Protein AF-A0A8S3FWG1-F1 (afdb_monomer_lite)

Foldseek 3Di:
DAQDQPPDPVLVLVVLLVLLLVVLVQQVPAPDVQRKDALVVSCVVVVVDDSVSSVVSLVVFWDWDDDPVGIMTGGDPPHDRDDPVVSCVSDDVVNVVSNVLQVVLVVVCVVVVVDPPPPSPPPVPPLPPDDPVNSLSNCPRRNNVRVQVVCVVVVNDDDDPDDSD

InterPro domains:
  IPR022591 Transcription initiation factor TFIID subunit 1, histone acetyltransferase domain [PF12157] (1-165)
  IPR040240 Transcription initiation factor TFIID subunit 1 [PTHR13900] (1-165)

pLDDT: mean 80.82, std 13.14, range [39.34, 92.12]

Organism: NCBI:txid392030

Sequence (165 aa):
MEVPIPQSKRVNLFQRDLLQIHIYRLFLHSNEIPRRIRIDDIKRVFPRLAESSIRKRLKTSANFRRTDDCNSWILRDDFRLPTEDEICELIKPEFCCAYASMTAAEQRLKDAGFCEKYNMNFDDDEQSNYSPELNDEILQAPWNTTRAYLGAIKGKYLMQVFGIG

Structure (mmCIF, N/CA/C/O backbone):
data_AF-A0A8S3FWG1-F1
#
_entry.id   AF-A0A8S3FWG1-F1
#
loop_
_atom_site.group_PDB
_atom_site.id
_atom_site.type_symbol
_atom_site.label_atom_id
_atom_site.label_alt_id
_atom_site.label_comp_id
_atom_site.label_asym_id
_atom_site.label_entity_id
_atom_site.label_seq_id
_atom_site.pdbx_PDB_ins_code
_atom_site.Cartn_x
_atom_site.Cartn_y
_atom_site.Cartn_z
_atom_site.occupancy
_atom_site.B_iso_or_equiv
_atom_site.auth_seq_id
_atom_site.auth_comp_id
_atom_site.auth_asym_id
_atom_site.auth_atom_id
_atom_site.pdbx_PDB_model_num
ATOM 1 N N . MET A 1 1 ? -11.574 -8.990 10.356 1.00 79.38 1 MET A N 1
ATOM 2 C CA . MET A 1 1 ? -10.213 -8.555 9.975 1.00 79.38 1 MET A CA 1
ATOM 3 C C . MET A 1 1 ? -9.867 -7.348 10.824 1.00 79.38 1 MET A C 1
ATOM 5 O O . MET A 1 1 ? -10.760 -6.550 11.060 1.00 79.38 1 MET A O 1
ATOM 9 N N . GLU A 1 2 ? -8.641 -7.246 11.329 1.00 84.69 2 GLU A N 1
ATOM 10 C CA . GLU A 1 2 ? -8.215 -6.092 12.133 1.00 84.69 2 GLU A CA 1
ATOM 11 C C . GLU A 1 2 ? -7.792 -4.944 11.214 1.00 84.69 2 GLU A C 1
ATOM 13 O O . GLU A 1 2 ? -7.055 -5.171 10.246 1.00 84.69 2 GLU A O 1
ATOM 18 N N . VAL A 1 3 ? -8.260 -3.731 11.510 1.00 85.88 3 VAL A N 1
ATOM 19 C CA . VAL A 1 3 ? -7.799 -2.519 10.828 1.00 85.88 3 VAL A CA 1
ATOM 20 C C . VAL A 1 3 ? -6.463 -2.116 11.449 1.00 85.88 3 VAL A C 1
ATOM 22 O O . VAL A 1 3 ? -6.372 -2.005 12.670 1.00 85.88 3 VAL A O 1
ATOM 25 N N . PRO A 1 4 ? -5.399 -1.940 10.648 1.00 84.44 4 PRO A N 1
ATOM 26 C CA . PRO A 1 4 ? -4.086 -1.659 11.200 1.00 84.44 4 PRO A CA 1
ATOM 27 C C . PRO A 1 4 ? -4.022 -0.253 11.804 1.00 84.44 4 PRO A C 1
ATOM 29 O O . PRO A 1 4 ? -4.675 0.671 11.327 1.00 84.44 4 PRO A O 1
ATOM 32 N N . ILE A 1 5 ? -3.171 -0.093 12.816 1.00 83.00 5 ILE A N 1
ATOM 33 C CA . ILE A 1 5 ? -2.853 1.210 13.408 1.00 83.00 5 ILE A CA 1
ATOM 34 C C . ILE A 1 5 ? -2.028 2.032 12.395 1.00 83.00 5 ILE A C 1
ATOM 36 O O . ILE A 1 5 ? -1.139 1.456 11.738 1.00 83.00 5 ILE A O 1
ATOM 40 N N . PRO A 1 6 ? -2.276 3.352 12.265 1.00 79.31 6 PRO A N 1
ATOM 41 C CA . PRO A 1 6 ? -1.443 4.252 11.4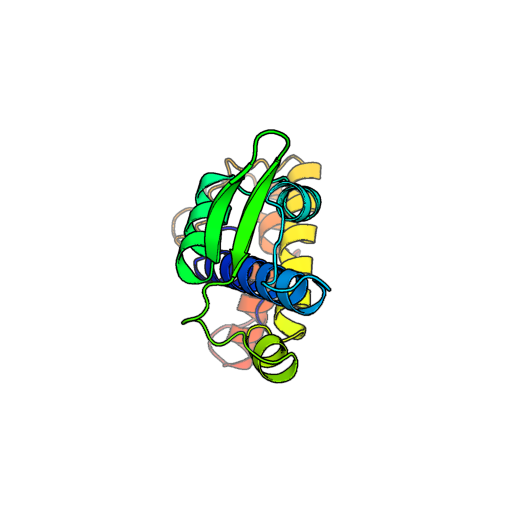71 1.00 79.31 6 PRO A CA 1
ATOM 42 C C . PRO A 1 6 ? 0.048 4.107 11.803 1.00 79.31 6 PRO A C 1
ATOM 44 O O . PRO A 1 6 ? 0.420 3.817 12.934 1.00 79.31 6 PRO A O 1
ATOM 47 N N . GLN A 1 7 ? 0.918 4.256 10.800 1.00 78.94 7 GLN A N 1
ATOM 48 C CA . GLN A 1 7 ? 2.385 4.125 10.924 1.00 78.94 7 GLN A CA 1
ATOM 49 C C . GLN A 1 7 ? 2.913 2.768 11.446 1.00 78.94 7 GLN A C 1
ATOM 51 O O . GLN A 1 7 ? 4.126 2.584 11.583 1.00 78.94 7 GLN A O 1
ATOM 56 N N . SER A 1 8 ? 2.049 1.773 11.671 1.00 82.62 8 SER A N 1
ATOM 57 C CA . SER A 1 8 ? 2.471 0.447 12.124 1.00 82.62 8 SER A CA 1
ATOM 58 C C . SER A 1 8 ? 3.379 -0.266 11.112 1.00 82.62 8 SER A C 1
ATOM 60 O O . SER A 1 8 ? 3.340 -0.032 9.899 1.00 82.62 8 SER A O 1
ATOM 62 N N . LYS A 1 9 ? 4.169 -1.237 11.595 1.00 83.00 9 LYS A N 1
ATOM 63 C CA . LYS A 1 9 ? 5.007 -2.100 10.735 1.00 83.00 9 LYS A CA 1
ATOM 64 C C . LYS A 1 9 ? 4.202 -2.737 9.596 1.00 83.00 9 LYS A C 1
ATOM 66 O O . LYS A 1 9 ? 4.700 -2.844 8.480 1.00 83.00 9 LYS A O 1
ATOM 71 N N . ARG A 1 10 ? 2.950 -3.123 9.866 1.00 83.69 10 ARG A N 1
ATOM 72 C CA . ARG A 1 10 ? 2.041 -3.754 8.899 1.00 83.69 10 ARG A CA 1
ATOM 73 C C . ARG A 1 10 ? 1.646 -2.799 7.770 1.00 83.69 10 ARG A C 1
ATOM 75 O O . ARG A 1 10 ? 1.634 -3.215 6.617 1.00 83.69 10 ARG A O 1
ATOM 82 N N . VAL A 1 11 ? 1.404 -1.527 8.086 1.00 86.00 11 VAL A N 1
ATOM 83 C CA . VAL A 1 11 ? 1.123 -0.476 7.094 1.00 86.00 11 VAL A CA 1
ATOM 84 C C . VAL A 1 11 ? 2.338 -0.210 6.214 1.00 86.00 11 VAL A C 1
ATOM 86 O O . VAL A 1 11 ? 2.217 -0.184 4.992 1.00 86.00 11 VAL A O 1
ATOM 89 N N . ASN A 1 12 ? 3.521 -0.084 6.817 1.00 86.69 12 ASN A N 1
ATOM 90 C CA . ASN A 1 12 ? 4.758 0.157 6.072 1.00 86.69 12 ASN A CA 1
ATOM 91 C C . ASN A 1 12 ? 5.091 -1.002 5.115 1.00 86.69 12 ASN A C 1
ATOM 93 O O . ASN A 1 12 ? 5.539 -0.777 3.988 1.00 86.69 12 ASN A O 1
ATOM 97 N N . LEU A 1 13 ? 4.850 -2.248 5.543 1.00 88.19 13 LEU A N 1
ATOM 98 C CA . LEU A 1 13 ? 4.974 -3.430 4.686 1.00 88.19 13 LEU A CA 1
ATOM 99 C C . LEU A 1 13 ? 3.955 -3.405 3.543 1.00 88.19 13 LEU A C 1
ATOM 101 O O . LEU A 1 13 ? 4.339 -3.588 2.394 1.00 88.19 13 LEU A O 1
ATOM 105 N N . PHE A 1 14 ? 2.691 -3.092 3.830 1.00 88.81 14 PHE A N 1
ATOM 106 C CA . PHE A 1 14 ? 1.657 -2.987 2.80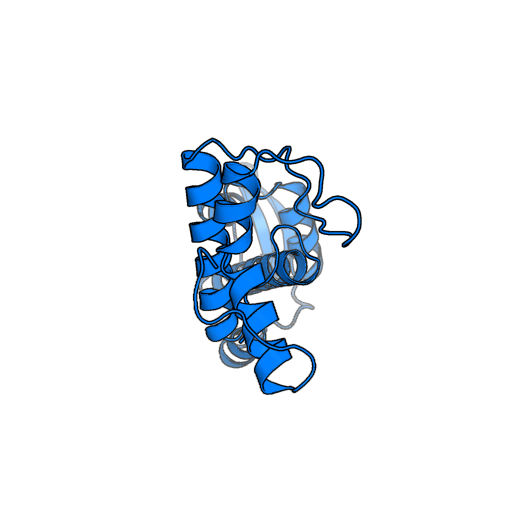3 1.00 88.81 14 PHE A CA 1
ATOM 107 C C . PHE A 1 14 ? 1.984 -1.917 1.752 1.00 88.81 14 PHE A C 1
ATOM 109 O O . PHE A 1 14 ? 1.938 -2.196 0.560 1.00 88.81 14 PHE A O 1
ATOM 116 N N . GLN A 1 15 ? 2.382 -0.710 2.165 1.00 88.19 15 GLN A N 1
ATOM 117 C CA . GLN A 1 15 ? 2.768 0.361 1.237 1.00 88.19 15 GLN A CA 1
ATOM 118 C C . GLN A 1 15 ? 3.964 -0.035 0.365 1.00 88.19 15 GLN A C 1
ATOM 120 O O . GLN A 1 15 ? 4.015 0.294 -0.822 1.00 88.19 15 GLN A O 1
ATOM 125 N N . ARG A 1 16 ? 4.926 -0.761 0.946 1.00 88.69 16 ARG A N 1
ATOM 126 C CA . ARG A 1 16 ? 6.061 -1.323 0.212 1.00 88.69 16 ARG A CA 1
ATOM 127 C C . ARG A 1 16 ? 5.597 -2.317 -0.849 1.00 88.69 16 ARG A C 1
ATOM 129 O O . ARG A 1 16 ? 6.055 -2.229 -1.986 1.00 88.69 16 ARG A O 1
ATOM 136 N N . ASP A 1 17 ? 4.741 -3.256 -0.470 1.00 90.31 17 ASP A N 1
ATOM 137 C CA . ASP A 1 17 ? 4.277 -4.321 -1.358 1.00 90.31 17 ASP A CA 1
ATOM 138 C C . ASP A 1 17 ? 3.370 -3.743 -2.457 1.00 90.31 17 ASP A C 1
ATOM 140 O O . ASP A 1 17 ? 3.488 -4.119 -3.620 1.00 90.31 17 ASP A O 1
ATOM 144 N N . LEU A 1 18 ? 2.575 -2.717 -2.137 1.00 90.44 18 LEU A N 1
ATOM 145 C CA . LEU A 1 18 ? 1.719 -2.007 -3.086 1.00 90.44 18 LEU A CA 1
ATOM 146 C C . LEU A 1 18 ? 2.543 -1.266 -4.144 1.00 90.44 18 LEU A C 1
ATOM 148 O O . LEU A 1 18 ? 2.248 -1.349 -5.337 1.00 90.44 18 LEU A O 1
ATOM 152 N N . LEU A 1 19 ? 3.612 -0.582 -3.721 1.00 91.44 19 LEU A N 1
ATOM 153 C CA . LEU A 1 19 ? 4.569 0.035 -4.638 1.00 91.44 19 LEU A CA 1
ATOM 154 C C . LEU A 1 19 ? 5.213 -1.020 -5.548 1.00 91.44 19 LEU A C 1
ATOM 156 O O . LEU A 1 19 ? 5.373 -0.787 -6.745 1.00 91.44 19 LEU A O 1
ATOM 160 N N . GLN A 1 20 ? 5.570 -2.179 -4.993 1.00 90.94 20 GLN A N 1
ATOM 161 C CA . GLN A 1 20 ? 6.208 -3.257 -5.743 1.00 90.94 20 GLN A CA 1
ATOM 162 C C . GLN A 1 20 ? 5.280 -3.837 -6.820 1.00 90.94 20 GLN A C 1
ATOM 164 O O . GLN A 1 20 ? 5.694 -3.969 -7.972 1.00 90.94 20 GLN A O 1
ATOM 169 N N . ILE A 1 21 ? 4.023 -4.113 -6.465 1.00 92.06 21 ILE A N 1
ATOM 170 C CA . ILE A 1 21 ? 2.978 -4.568 -7.393 1.00 92.06 21 ILE A CA 1
ATOM 171 C C . ILE A 1 21 ? 2.769 -3.548 -8.509 1.00 92.06 21 ILE A C 1
ATOM 173 O O . ILE A 1 21 ? 2.729 -3.912 -9.683 1.00 92.06 21 ILE A O 1
ATOM 177 N N . HIS A 1 22 ? 2.683 -2.262 -8.161 1.00 92.12 22 HIS A N 1
ATOM 178 C CA . HIS A 1 22 ? 2.502 -1.209 -9.152 1.00 92.12 22 HIS A CA 1
ATOM 179 C C . HIS A 1 22 ? 3.671 -1.145 -10.144 1.00 92.12 22 HIS A C 1
ATOM 181 O O . HIS A 1 22 ? 3.448 -1.074 -11.350 1.00 92.12 22 HIS A O 1
ATOM 187 N N . ILE A 1 23 ? 4.914 -1.243 -9.660 1.00 91.81 23 ILE A N 1
ATOM 188 C CA . ILE A 1 23 ? 6.110 -1.287 -10.515 1.00 91.81 23 ILE A CA 1
ATOM 189 C C . ILE A 1 23 ? 6.064 -2.491 -11.465 1.00 91.81 23 ILE A C 1
ATOM 191 O O . ILE A 1 23 ? 6.300 -2.329 -12.662 1.00 91.81 23 ILE A O 1
ATOM 195 N N . TYR A 1 24 ? 5.752 -3.688 -10.961 1.00 92.00 24 TYR A N 1
ATOM 196 C CA . TYR A 1 24 ? 5.683 -4.885 -11.803 1.00 92.00 24 TYR A CA 1
ATOM 197 C C . TYR A 1 24 ? 4.593 -4.780 -12.866 1.00 92.00 24 TYR A C 1
ATOM 199 O O . TYR A 1 24 ? 4.855 -5.069 -14.033 1.00 92.00 24 TYR A O 1
ATOM 207 N N . ARG A 1 25 ? 3.415 -4.265 -12.503 1.00 91.62 25 ARG A N 1
ATOM 208 C CA . ARG A 1 25 ? 2.336 -3.999 -13.460 1.00 91.62 25 ARG A CA 1
ATOM 209 C C . ARG A 1 25 ? 2.755 -3.002 -14.533 1.00 91.62 25 ARG A C 1
ATOM 211 O O . ARG A 1 25 ? 2.466 -3.243 -15.700 1.00 91.62 25 ARG A O 1
ATOM 218 N N . LEU A 1 26 ? 3.477 -1.935 -14.186 1.00 92.12 26 LEU A N 1
ATOM 219 C CA . LEU A 1 26 ? 3.999 -0.994 -15.184 1.00 92.12 26 LEU A CA 1
ATOM 220 C C . LEU A 1 26 ? 4.961 -1.675 -16.167 1.00 92.12 26 LEU A C 1
ATOM 222 O O . LEU A 1 26 ? 4.880 -1.423 -17.367 1.00 92.12 26 LEU A O 1
ATOM 226 N N . PHE A 1 27 ? 5.835 -2.567 -15.692 1.00 90.88 27 PHE A N 1
ATOM 227 C CA . PHE A 1 27 ? 6.697 -3.341 -16.588 1.00 90.88 27 PHE A CA 1
ATOM 228 C C . PHE A 1 27 ? 5.896 -4.294 -17.484 1.00 90.88 27 PHE A C 1
ATOM 230 O O . PHE A 1 27 ? 6.193 -4.374 -18.675 1.00 90.88 27 PHE A O 1
ATOM 237 N N . LEU A 1 28 ? 4.870 -4.970 -16.955 1.00 89.06 28 LEU A N 1
ATOM 238 C CA . LEU A 1 28 ? 4.001 -5.865 -17.732 1.00 89.06 28 LEU A CA 1
ATOM 239 C C . LEU A 1 28 ? 3.239 -5.125 -18.843 1.00 89.06 28 LEU A C 1
ATOM 241 O O . LEU A 1 28 ? 3.147 -5.644 -19.954 1.00 89.06 28 LEU A O 1
ATOM 245 N N . HIS A 1 29 ? 2.770 -3.904 -18.569 1.00 89.06 29 HIS A N 1
ATOM 246 C CA . HIS A 1 29 ? 2.051 -3.057 -19.530 1.00 89.06 29 HIS A CA 1
ATOM 247 C C . HIS A 1 29 ? 2.969 -2.304 -20.506 1.00 89.06 29 HIS A C 1
ATOM 249 O O . HIS A 1 29 ? 2.489 -1.714 -21.472 1.00 89.06 29 HIS A O 1
ATOM 255 N N . SER A 1 30 ? 4.284 -2.287 -20.267 1.00 87.12 30 SER A N 1
ATOM 256 C CA . SER A 1 30 ? 5.244 -1.678 -21.189 1.00 87.12 30 SER A CA 1
ATOM 257 C C . SER A 1 30 ? 5.358 -2.534 -22.454 1.00 87.12 30 SER A C 1
ATOM 259 O O . SER A 1 30 ? 5.756 -3.696 -22.384 1.00 87.12 30 SER A O 1
ATOM 261 N N . ASN A 1 31 ? 5.034 -1.948 -23.610 1.00 81.62 31 ASN A N 1
ATOM 262 C CA . ASN A 1 31 ? 5.124 -2.596 -24.929 1.00 81.62 31 ASN A CA 1
ATOM 263 C C . ASN A 1 31 ? 6.543 -2.569 -25.521 1.00 81.62 31 ASN A C 1
ATOM 265 O O . ASN A 1 31 ? 6.756 -2.962 -26.665 1.00 81.62 31 ASN A O 1
ATOM 269 N N . GLU A 1 32 ? 7.514 -2.059 -24.770 1.00 81.62 32 GLU A N 1
ATOM 270 C CA . GLU A 1 32 ? 8.880 -1.890 -25.238 1.00 81.62 32 GLU A CA 1
ATOM 271 C C . GLU A 1 32 ? 9.767 -3.097 -24.934 1.00 81.62 32 GLU A C 1
ATOM 273 O O . GLU A 1 32 ? 9.601 -3.769 -23.915 1.00 81.62 32 GLU A O 1
ATOM 278 N N . ILE A 1 33 ? 10.746 -3.350 -25.808 1.00 79.88 33 ILE A N 1
ATOM 279 C CA . ILE A 1 33 ? 11.708 -4.446 -25.671 1.00 79.88 33 ILE A CA 1
ATOM 280 C C . ILE A 1 33 ? 13.123 -3.852 -25.760 1.00 79.88 33 ILE A C 1
ATOM 282 O O . ILE A 1 33 ? 13.514 -3.402 -26.839 1.00 79.88 33 ILE A O 1
ATOM 286 N N . PRO A 1 34 ? 13.905 -3.831 -24.664 1.00 81.38 34 PRO A N 1
ATOM 287 C CA . PRO A 1 34 ? 13.571 -4.286 -23.309 1.00 81.38 34 PRO A CA 1
ATOM 288 C C . PRO A 1 34 ? 12.563 -3.367 -22.594 1.00 81.38 34 PRO A C 1
ATOM 290 O O . PRO A 1 34 ? 12.521 -2.159 -22.835 1.00 81.38 34 PRO A O 1
ATOM 293 N N . ARG A 1 35 ? 11.771 -3.938 -21.676 1.00 88.25 35 ARG A N 1
ATOM 294 C CA . ARG A 1 35 ? 10.705 -3.223 -20.949 1.00 88.25 35 ARG A CA 1
ATOM 295 C C . ARG A 1 35 ? 11.288 -2.045 -20.173 1.00 88.25 35 ARG A C 1
ATOM 297 O O . ARG A 1 35 ? 12.169 -2.233 -19.329 1.00 88.25 35 ARG A O 1
ATOM 304 N N . ARG A 1 36 ? 10.766 -0.838 -20.413 1.00 88.56 36 ARG A N 1
ATOM 305 C CA . ARG A 1 36 ? 11.187 0.388 -19.716 1.00 88.56 36 ARG A CA 1
ATOM 306 C C . ARG A 1 36 ? 10.020 1.124 -19.072 1.00 88.56 36 ARG A C 1
ATOM 308 O O . ARG A 1 36 ? 8.903 1.088 -19.586 1.00 88.56 36 ARG A O 1
ATOM 315 N N . ILE A 1 37 ? 10.307 1.809 -17.967 1.00 91.31 37 ILE A N 1
ATOM 316 C CA . ILE A 1 37 ? 9.363 2.665 -17.237 1.00 91.31 37 ILE A CA 1
ATOM 317 C C . ILE A 1 37 ? 10.045 3.955 -16.770 1.00 91.31 37 ILE A C 1
ATOM 319 O O . ILE A 1 37 ? 11.266 4.005 -16.587 1.00 91.31 37 ILE A O 1
ATOM 323 N N . ARG A 1 38 ? 9.256 5.006 -16.537 1.00 90.00 38 ARG A N 1
ATOM 324 C CA . ARG A 1 38 ? 9.738 6.277 -15.981 1.00 90.00 38 ARG A CA 1
ATOM 325 C C . ARG A 1 38 ? 9.377 6.391 -14.508 1.00 90.00 38 ARG A C 1
ATOM 327 O O . ARG A 1 38 ? 8.323 5.942 -14.066 1.00 90.00 38 ARG A O 1
ATOM 334 N N . ILE A 1 39 ? 10.242 7.056 -13.743 1.00 88.88 39 ILE A N 1
ATOM 335 C CA . ILE A 1 39 ? 9.962 7.328 -12.327 1.00 88.88 39 ILE A CA 1
ATOM 336 C C . ILE A 1 39 ? 8.798 8.313 -12.148 1.00 88.88 39 ILE A C 1
ATOM 338 O O . ILE A 1 39 ? 8.090 8.252 -11.145 1.00 88.88 39 ILE A O 1
ATOM 342 N N . ASP A 1 40 ? 8.580 9.179 -13.140 1.00 88.75 40 ASP A N 1
ATOM 343 C CA . ASP A 1 40 ? 7.505 10.172 -13.143 1.00 88.75 40 ASP A CA 1
ATOM 344 C C . ASP A 1 40 ? 6.120 9.514 -13.132 1.00 88.75 40 ASP A C 1
ATOM 346 O O . ASP A 1 40 ? 5.222 9.990 -12.439 1.00 88.75 40 ASP A O 1
ATOM 350 N N . ASP A 1 41 ? 5.954 8.384 -13.829 1.00 89.81 41 ASP A N 1
ATOM 351 C CA . ASP A 1 41 ? 4.683 7.653 -13.857 1.00 89.81 41 ASP A CA 1
ATOM 352 C C . ASP A 1 41 ? 4.356 7.041 -12.491 1.00 89.81 41 ASP A C 1
ATOM 354 O O . ASP A 1 41 ? 3.210 7.086 -12.049 1.00 89.81 41 ASP A O 1
ATOM 358 N N . ILE A 1 42 ? 5.376 6.573 -11.764 1.00 90.94 42 ILE A N 1
ATOM 359 C CA . ILE A 1 42 ? 5.214 6.072 -10.394 1.00 90.94 42 ILE A CA 1
ATOM 360 C C . ILE A 1 42 ? 4.888 7.228 -9.439 1.00 90.94 42 ILE A C 1
ATOM 362 O O . ILE A 1 42 ? 3.996 7.107 -8.598 1.00 90.94 42 ILE A O 1
ATOM 366 N N . LYS A 1 43 ? 5.577 8.370 -9.566 1.00 90.38 43 LYS A N 1
ATOM 367 C CA . LYS A 1 43 ? 5.321 9.557 -8.731 1.00 90.38 43 LYS A CA 1
ATOM 368 C C . LYS A 1 43 ? 3.922 10.132 -8.927 1.00 90.38 43 LYS A C 1
ATOM 370 O O . LYS A 1 43 ? 3.362 10.660 -7.972 1.00 90.38 43 LYS A O 1
ATOM 375 N N . ARG A 1 44 ? 3.351 10.018 -10.130 1.00 89.56 44 ARG A N 1
ATOM 376 C CA . ARG A 1 44 ? 1.975 10.452 -10.407 1.00 89.56 44 ARG A CA 1
ATOM 377 C C . ARG A 1 44 ? 0.962 9.712 -9.529 1.00 89.56 44 ARG A C 1
ATOM 379 O O . ARG A 1 44 ? 0.010 10.324 -9.061 1.00 89.56 44 ARG A O 1
ATOM 386 N N . VAL A 1 45 ? 1.186 8.419 -9.285 1.00 88.75 45 VAL A N 1
ATOM 387 C CA . VAL A 1 45 ? 0.313 7.575 -8.450 1.00 88.75 45 VAL A CA 1
ATOM 388 C C . VAL A 1 45 ? 0.670 7.682 -6.966 1.00 88.75 45 VAL A C 1
ATOM 390 O O . VAL A 1 45 ? -0.216 7.689 -6.115 1.00 88.75 45 VAL A O 1
ATOM 393 N N . PHE A 1 46 ? 1.958 7.817 -6.645 1.00 88.88 46 PHE A N 1
ATOM 394 C CA . PHE A 1 46 ? 2.456 7.909 -5.272 1.00 88.88 46 PHE A CA 1
ATOM 395 C C . PHE A 1 46 ? 3.160 9.248 -4.988 1.00 88.88 46 PHE A C 1
ATOM 397 O O . PHE A 1 46 ? 4.363 9.262 -4.711 1.00 88.88 46 PHE A O 1
ATOM 404 N N . PRO A 1 47 ? 2.437 10.384 -4.983 1.00 87.44 47 PRO A N 1
ATOM 405 C CA . PRO A 1 47 ? 3.046 11.707 -4.819 1.00 87.44 47 PRO A CA 1
ATOM 406 C C . PRO A 1 47 ? 3.651 11.925 -3.426 1.00 87.44 47 PRO A C 1
ATOM 408 O O . PRO A 1 47 ? 4.565 12.727 -3.263 1.00 87.44 47 PRO A O 1
ATOM 411 N N . ARG A 1 48 ? 3.162 11.194 -2.415 1.00 84.75 48 ARG A N 1
ATOM 412 C CA . ARG A 1 48 ? 3.655 11.263 -1.030 1.00 84.75 48 ARG A CA 1
ATOM 413 C C . ARG A 1 48 ? 4.937 10.454 -0.801 1.00 84.75 48 ARG A C 1
ATOM 415 O O . ARG A 1 48 ? 5.574 10.616 0.235 1.00 84.75 48 ARG A O 1
ATOM 422 N N . LEU A 1 49 ? 5.314 9.559 -1.721 1.00 86.75 49 LEU A N 1
ATOM 423 C CA . LEU A 1 49 ? 6.502 8.722 -1.553 1.00 86.75 49 LEU A CA 1
ATOM 424 C C . LEU A 1 49 ? 7.765 9.457 -2.003 1.00 86.75 49 LEU A C 1
ATOM 426 O O . LEU A 1 49 ? 7.847 9.991 -3.109 1.00 86.75 49 LEU A O 1
ATOM 430 N N . ALA A 1 50 ? 8.796 9.408 -1.160 1.00 88.12 50 ALA A N 1
ATOM 431 C CA . ALA A 1 50 ? 10.104 9.942 -1.503 1.00 88.12 50 ALA A CA 1
ATOM 432 C C . ALA A 1 50 ? 10.715 9.183 -2.692 1.00 88.12 50 ALA A C 1
ATOM 434 O O . ALA A 1 50 ? 10.686 7.950 -2.763 1.00 88.12 50 ALA A O 1
ATOM 435 N N . GLU A 1 51 ? 11.347 9.922 -3.601 1.00 87.81 51 GLU A N 1
ATOM 436 C CA . GLU A 1 51 ? 11.966 9.342 -4.794 1.00 87.81 51 GLU A CA 1
ATOM 437 C C . GLU A 1 51 ? 13.054 8.314 -4.448 1.00 87.81 51 GLU A C 1
ATOM 439 O O . GLU A 1 51 ? 13.196 7.298 -5.125 1.00 87.81 51 GLU A O 1
ATOM 444 N N . SER A 1 52 ? 13.790 8.538 -3.358 1.00 89.06 52 SER A N 1
ATOM 445 C CA . SER A 1 52 ? 14.797 7.609 -2.837 1.00 89.06 52 SER A CA 1
ATOM 446 C C . SER A 1 52 ? 14.212 6.224 -2.531 1.00 89.06 52 SER A C 1
ATOM 448 O O . SER A 1 52 ? 14.824 5.212 -2.884 1.00 89.06 52 SER A O 1
ATOM 450 N N . SER A 1 53 ? 13.011 6.165 -1.949 1.00 88.56 53 SER A N 1
ATOM 451 C CA . SER A 1 53 ? 12.299 4.917 -1.649 1.00 88.56 53 SER A CA 1
ATOM 452 C C . SER A 1 53 ? 11.895 4.174 -2.921 1.00 88.56 53 SER A C 1
ATOM 454 O O . SER A 1 53 ? 12.097 2.961 -3.012 1.00 88.56 53 SER A O 1
ATOM 456 N N . ILE A 1 54 ? 11.404 4.901 -3.930 1.00 90.75 54 ILE A N 1
ATOM 457 C CA . ILE A 1 54 ? 11.048 4.337 -5.240 1.00 90.75 54 ILE A CA 1
ATOM 458 C C . ILE A 1 54 ? 12.301 3.779 -5.929 1.00 90.75 54 ILE A C 1
ATOM 460 O O . ILE A 1 54 ? 12.331 2.615 -6.329 1.00 90.75 54 ILE A O 1
ATOM 464 N N . ARG A 1 55 ? 13.385 4.565 -5.988 1.00 90.31 55 ARG A N 1
ATOM 465 C CA . ARG A 1 55 ? 14.667 4.140 -6.577 1.00 90.31 55 ARG A CA 1
ATOM 466 C C . ARG A 1 55 ? 15.235 2.902 -5.889 1.00 90.31 55 ARG A C 1
ATOM 468 O O . ARG A 1 55 ? 15.779 2.037 -6.567 1.00 90.31 55 ARG A O 1
ATOM 475 N N . LYS A 1 56 ? 15.110 2.790 -4.562 1.00 91.50 56 LYS A N 1
ATOM 476 C CA . LYS A 1 56 ? 15.582 1.618 -3.809 1.00 91.50 56 LYS A CA 1
ATOM 477 C C . LYS A 1 56 ? 14.891 0.328 -4.260 1.00 91.50 56 LYS A C 1
ATOM 479 O O . LYS A 1 56 ? 15.558 -0.696 -4.328 1.00 91.50 56 LYS A O 1
ATOM 484 N N . ARG A 1 57 ? 13.595 0.378 -4.594 1.00 90.12 57 ARG A N 1
ATOM 485 C CA . ARG A 1 57 ? 12.840 -0.774 -5.125 1.00 90.12 57 ARG A CA 1
ATOM 486 C C . ARG A 1 57 ? 13.166 -1.060 -6.581 1.00 90.12 57 ARG A C 1
ATOM 488 O O . ARG A 1 57 ? 13.383 -2.211 -6.948 1.00 90.12 57 ARG A O 1
ATOM 495 N N . LEU A 1 58 ? 13.271 -0.009 -7.389 1.00 90.38 58 LEU A N 1
ATOM 496 C CA . LEU A 1 58 ? 13.624 -0.146 -8.797 1.00 90.38 58 LEU A CA 1
ATOM 497 C C . LEU A 1 58 ? 15.007 -0.774 -8.978 1.00 90.38 58 LEU A C 1
ATOM 499 O O . LEU A 1 58 ? 15.139 -1.675 -9.789 1.00 90.38 58 LEU A O 1
ATOM 503 N N . LYS A 1 59 ? 16.006 -0.410 -8.162 1.00 90.19 59 LYS A N 1
ATOM 504 C CA . LYS A 1 59 ? 17.356 -1.005 -8.224 1.00 90.19 59 LYS A CA 1
ATOM 505 C C . LYS A 1 59 ? 17.391 -2.532 -8.075 1.00 90.19 59 LYS A C 1
ATOM 507 O O . LYS A 1 59 ? 18.356 -3.142 -8.518 1.00 90.19 59 LYS A O 1
ATOM 512 N N . THR A 1 60 ? 16.390 -3.145 -7.441 1.00 87.88 60 THR A N 1
ATOM 513 C CA . THR A 1 60 ? 16.328 -4.606 -7.272 1.00 87.88 60 THR A CA 1
ATOM 514 C C . THR A 1 60 ? 15.891 -5.328 -8.549 1.00 87.88 60 THR A C 1
ATOM 516 O O . THR A 1 60 ? 16.283 -6.468 -8.754 1.00 87.88 60 THR A O 1
ATOM 519 N N . SER A 1 61 ? 15.102 -4.676 -9.408 1.00 87.88 61 SER A N 1
ATOM 520 C CA . SER A 1 61 ? 14.490 -5.292 -10.601 1.00 87.88 61 SER A CA 1
ATOM 521 C C . SER A 1 61 ? 14.924 -4.649 -11.923 1.00 87.88 61 SER A C 1
ATOM 523 O O . SER A 1 61 ? 14.798 -5.257 -12.981 1.00 87.88 61 SER A O 1
ATOM 525 N N . ALA A 1 62 ? 15.464 -3.432 -11.881 1.00 90.81 62 ALA A N 1
ATOM 526 C CA . ALA A 1 62 ? 15.729 -2.600 -13.043 1.00 90.81 62 ALA A CA 1
ATOM 527 C C . ALA A 1 62 ? 17.065 -1.854 -12.930 1.00 90.81 62 ALA A C 1
ATOM 529 O O . ALA A 1 62 ? 17.502 -1.448 -11.849 1.00 90.81 62 ALA A O 1
ATOM 530 N N . ASN A 1 63 ? 17.690 -1.623 -14.081 1.00 90.62 63 ASN A N 1
ATOM 531 C CA . ASN A 1 63 ? 18.876 -0.795 -14.227 1.00 90.62 63 ASN A CA 1
ATOM 532 C C . ASN A 1 63 ? 18.479 0.625 -14.641 1.00 90.62 63 ASN A C 1
ATOM 534 O O . ASN A 1 63 ? 17.599 0.843 -15.476 1.00 90.62 63 ASN A O 1
ATOM 538 N N . PHE A 1 64 ? 19.151 1.608 -14.050 1.00 89.75 64 PHE A N 1
ATOM 539 C CA . PHE A 1 64 ? 18.935 3.011 -14.376 1.00 89.75 64 PHE A CA 1
ATOM 540 C C . PHE A 1 64 ? 19.709 3.386 -15.639 1.00 89.75 64 PHE A C 1
ATOM 542 O O . PHE A 1 64 ? 20.930 3.234 -15.679 1.00 89.75 64 PHE A O 1
ATOM 549 N N . ARG A 1 65 ? 19.015 3.929 -16.643 1.00 87.56 65 ARG A N 1
ATOM 550 C CA . ARG A 1 65 ? 19.623 4.475 -17.856 1.00 87.56 65 ARG A CA 1
ATOM 551 C C . ARG A 1 65 ? 19.262 5.947 -17.999 1.00 87.56 65 ARG A C 1
ATOM 553 O O . ARG A 1 65 ? 18.091 6.322 -18.062 1.00 87.56 65 ARG A O 1
ATOM 560 N N . ARG A 1 66 ? 20.294 6.782 -18.078 1.00 84.12 66 ARG A N 1
ATOM 561 C CA . ARG A 1 66 ? 20.155 8.192 -18.429 1.00 84.12 66 ARG A CA 1
ATOM 562 C C . ARG A 1 66 ? 20.223 8.313 -19.948 1.00 84.12 66 ARG A C 1
ATOM 564 O O . ARG A 1 66 ? 21.197 7.865 -20.543 1.00 84.12 66 ARG A O 1
ATOM 571 N N . THR A 1 67 ? 19.176 8.866 -20.542 1.00 77.19 67 THR A N 1
ATOM 572 C CA . THR A 1 67 ? 19.151 9.293 -21.948 1.00 77.19 67 THR A CA 1
ATOM 573 C C . THR A 1 67 ? 19.061 10.816 -21.957 1.00 77.19 67 THR A C 1
ATOM 575 O O . THR A 1 67 ? 18.579 11.382 -20.972 1.00 77.19 67 THR A O 1
ATOM 578 N N . ASP A 1 68 ? 19.523 11.462 -23.025 1.00 69.81 68 ASP A N 1
ATOM 579 C CA . ASP A 1 68 ? 19.634 12.926 -23.111 1.00 69.81 68 ASP A CA 1
ATOM 580 C C . ASP A 1 68 ? 18.304 13.652 -22.843 1.00 69.81 68 ASP A C 1
ATOM 582 O O . ASP A 1 68 ? 18.304 14.695 -22.193 1.00 69.81 68 ASP A O 1
ATOM 586 N N . ASP A 1 69 ? 17.171 13.035 -23.197 1.00 69.81 69 ASP A N 1
ATOM 587 C CA . ASP A 1 69 ? 15.841 13.619 -22.981 1.00 69.81 69 ASP A CA 1
ATOM 588 C C . ASP A 1 69 ? 15.133 13.133 -21.708 1.00 69.81 69 ASP A C 1
ATOM 590 O O . ASP A 1 69 ? 14.328 13.859 -21.124 1.00 69.81 69 ASP A O 1
ATOM 594 N N . CYS A 1 70 ? 15.376 11.891 -21.267 1.00 74.81 70 CYS A N 1
ATOM 595 C CA . CYS A 1 70 ? 14.608 11.265 -20.185 1.00 74.81 70 CYS A CA 1
ATOM 596 C C . CYS A 1 70 ? 15.383 10.187 -19.413 1.00 74.81 70 CYS A C 1
ATOM 598 O O . CYS A 1 70 ? 16.016 9.281 -19.966 1.00 74.81 70 CYS A O 1
ATOM 600 N N . ASN A 1 71 ? 15.216 10.221 -18.091 1.00 85.75 71 ASN A N 1
ATOM 601 C CA . ASN A 1 71 ? 15.673 9.181 -17.177 1.00 85.75 71 ASN A CA 1
ATOM 602 C C . ASN A 1 71 ? 14.728 7.972 -17.232 1.00 85.75 71 ASN A C 1
ATOM 604 O O . ASN A 1 71 ? 13.553 8.086 -16.881 1.00 85.75 71 ASN A O 1
ATOM 608 N N . SER A 1 72 ? 15.250 6.811 -17.628 1.00 87.50 72 SER A N 1
ATOM 609 C CA . SER A 1 72 ? 14.463 5.590 -17.835 1.00 87.50 72 SER A CA 1
ATOM 610 C C . SER A 1 72 ? 14.987 4.445 -16.969 1.00 87.50 72 SER A C 1
ATOM 612 O O . SER A 1 72 ? 16.196 4.284 -16.798 1.00 87.50 72 SER A O 1
ATOM 614 N N . TRP A 1 73 ? 14.085 3.630 -16.431 1.00 91.06 73 TRP A N 1
ATOM 615 C CA . TRP A 1 73 ? 14.419 2.383 -15.746 1.00 91.06 73 TRP A CA 1
ATOM 616 C C . TRP A 1 73 ? 14.106 1.217 -16.667 1.00 91.06 73 TRP A C 1
ATOM 618 O O . TRP A 1 73 ? 12.962 1.055 -17.081 1.00 91.06 73 TRP A O 1
ATOM 628 N N . ILE A 1 74 ? 15.127 0.433 -16.998 1.00 90.69 74 ILE A N 1
ATOM 629 C CA . ILE A 1 74 ? 15.022 -0.713 -17.900 1.00 90.69 74 ILE A CA 1
ATOM 630 C C . ILE A 1 74 ? 15.065 -1.977 -17.053 1.00 90.69 74 ILE A C 1
ATOM 632 O O . ILE A 1 74 ? 15.944 -2.106 -16.198 1.00 90.69 74 ILE A O 1
ATOM 636 N N . LEU A 1 75 ? 14.115 -2.884 -17.268 1.00 91.25 75 LEU A N 1
ATOM 637 C CA . LEU A 1 75 ? 14.085 -4.175 -16.589 1.00 91.25 75 LEU A CA 1
ATOM 638 C C . LEU A 1 75 ? 15.403 -4.919 -16.834 1.00 91.25 75 LEU A C 1
A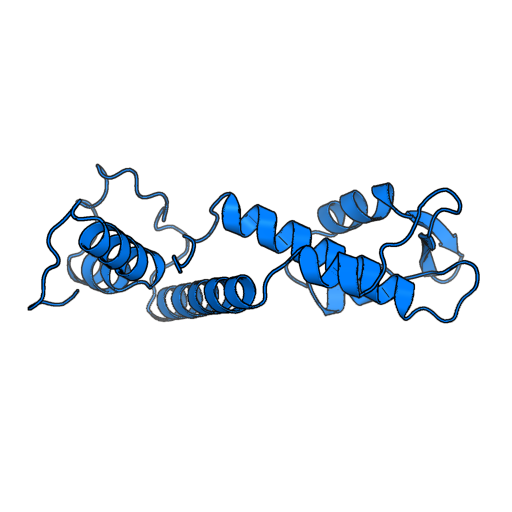TOM 640 O O . LEU A 1 75 ? 15.942 -4.881 -17.938 1.00 91.25 75 LEU A O 1
ATOM 644 N N . ARG A 1 76 ? 15.945 -5.562 -15.801 1.00 89.81 76 ARG A N 1
ATOM 645 C CA . ARG A 1 76 ? 17.169 -6.347 -15.965 1.00 89.81 76 ARG A CA 1
ATOM 646 C C . ARG A 1 76 ? 16.861 -7.663 -16.681 1.00 89.81 76 ARG A C 1
ATOM 648 O O . ARG A 1 76 ? 15.859 -8.301 -16.372 1.00 89.81 76 ARG A O 1
ATOM 655 N N . ASP A 1 77 ? 17.760 -8.096 -17.560 1.00 83.75 77 ASP A N 1
ATOM 656 C CA . ASP A 1 77 ? 17.607 -9.358 -18.300 1.00 83.75 77 ASP A CA 1
ATOM 657 C C . ASP A 1 77 ? 17.715 -10.598 -17.392 1.00 83.75 77 ASP A C 1
ATOM 659 O O . ASP A 1 77 ? 17.179 -11.655 -17.712 1.00 83.75 77 ASP A O 1
ATOM 663 N N . ASP A 1 78 ? 18.376 -10.468 -16.236 1.00 86.00 78 ASP A N 1
ATOM 664 C CA . ASP A 1 78 ? 18.508 -11.526 -15.226 1.00 86.00 78 ASP A CA 1
ATOM 665 C C . ASP A 1 78 ? 17.307 -11.616 -14.270 1.00 86.00 78 ASP A C 1
ATOM 667 O O . ASP A 1 78 ? 17.245 -12.510 -13.424 1.00 86.00 78 ASP A O 1
ATOM 671 N N . PHE A 1 79 ? 16.347 -10.696 -14.382 1.00 86.44 79 PHE A N 1
ATOM 672 C CA . PHE A 1 79 ? 15.221 -10.609 -13.468 1.00 86.44 79 PHE A CA 1
ATOM 673 C C . PHE A 1 79 ? 13.960 -11.225 -14.079 1.00 86.44 79 PHE A C 1
ATOM 675 O O . PHE A 1 79 ? 13.384 -10.701 -15.034 1.00 86.44 79 PHE A O 1
ATOM 682 N N . ARG A 1 80 ? 13.468 -12.316 -13.476 1.00 86.50 80 ARG A N 1
ATOM 683 C CA . ARG A 1 80 ? 12.160 -12.883 -13.831 1.00 86.50 80 ARG A CA 1
ATOM 684 C C . ARG A 1 80 ? 11.053 -11.978 -13.295 1.00 86.50 80 ARG A C 1
ATOM 686 O O . ARG A 1 80 ? 10.820 -11.930 -12.088 1.00 86.50 80 ARG A O 1
ATOM 693 N N . LEU A 1 81 ? 10.355 -11.296 -14.198 1.00 87.31 81 LEU A N 1
ATOM 694 C CA . LEU A 1 81 ? 9.162 -10.532 -13.851 1.00 87.31 81 LEU A CA 1
ATOM 695 C C . LEU A 1 81 ? 8.041 -11.496 -13.414 1.00 87.31 81 LEU A C 1
ATOM 697 O O . LEU A 1 81 ? 7.739 -12.424 -14.170 1.00 87.31 81 LEU A O 1
ATOM 701 N N . PRO A 1 82 ? 7.440 -11.310 -12.223 1.00 89.25 82 PRO A N 1
ATOM 702 C CA . PRO A 1 82 ? 6.314 -12.128 -11.786 1.00 89.25 82 PRO A CA 1
ATOM 703 C C . PRO A 1 82 ? 5.104 -11.992 -12.718 1.00 89.25 82 PRO A C 1
ATOM 705 O O . PRO A 1 82 ? 4.892 -10.945 -13.335 1.00 89.25 82 PRO A O 1
ATOM 708 N N . THR A 1 83 ? 4.316 -13.058 -12.805 1.00 89.94 83 THR A N 1
ATOM 709 C CA . THR A 1 83 ? 3.040 -13.092 -13.537 1.00 89.94 83 THR A CA 1
ATOM 710 C C . THR A 1 83 ? 1.939 -12.350 -12.779 1.00 89.94 83 THR A C 1
ATOM 712 O O . THR A 1 83 ? 2.070 -12.100 -11.583 1.00 89.94 83 THR A O 1
ATOM 715 N N . GLU A 1 84 ? 0.839 -11.996 -13.451 1.00 86.56 84 GLU A N 1
ATOM 716 C CA . GLU A 1 84 ? -0.259 -11.263 -12.799 1.00 86.56 84 GLU A CA 1
ATOM 717 C C . GLU A 1 84 ? -0.860 -12.045 -11.617 1.00 86.56 84 GLU A C 1
ATOM 719 O O . GLU A 1 84 ? -1.181 -11.441 -10.595 1.00 86.56 84 GLU A O 1
ATOM 724 N N . ASP A 1 85 ? -0.926 -13.376 -11.706 1.00 87.25 85 ASP A N 1
ATOM 725 C CA . ASP A 1 85 ? -1.428 -14.229 -10.622 1.00 87.25 85 ASP A CA 1
ATOM 726 C C . ASP A 1 85 ? -0.506 -14.176 -9.392 1.00 87.25 85 ASP A C 1
ATOM 728 O O . ASP A 1 85 ? -0.965 -13.906 -8.282 1.00 87.25 85 ASP A O 1
ATOM 732 N N . GLU A 1 86 ? 0.812 -14.308 -9.591 1.00 88.25 86 GLU A N 1
ATOM 733 C CA . GLU A 1 86 ? 1.814 -14.163 -8.519 1.00 88.25 86 GLU A CA 1
ATOM 734 C C . GLU A 1 86 ? 1.790 -12.749 -7.908 1.00 88.25 86 GLU A C 1
ATOM 736 O O . GLU A 1 86 ? 2.018 -12.564 -6.711 1.00 88.25 86 GLU A O 1
ATOM 741 N N . ILE A 1 87 ? 1.498 -11.729 -8.721 1.00 87.69 87 ILE A N 1
ATOM 742 C CA . ILE A 1 87 ? 1.337 -10.346 -8.261 1.00 87.69 87 ILE A CA 1
ATOM 743 C C . ILE A 1 87 ? 0.077 -10.204 -7.398 1.00 87.69 87 ILE A C 1
ATOM 745 O O . ILE A 1 87 ? 0.114 -9.501 -6.386 1.00 87.69 87 ILE A O 1
ATOM 749 N N . CYS A 1 88 ? -1.025 -10.864 -7.758 1.00 85.25 88 CYS A N 1
ATOM 750 C CA . CYS A 1 88 ? -2.272 -10.827 -6.994 1.00 85.25 88 CYS A CA 1
ATOM 751 C C . CYS A 1 88 ? -2.154 -11.526 -5.632 1.00 85.25 88 CYS A C 1
ATOM 753 O O . CYS A 1 88 ? -2.828 -11.130 -4.683 1.00 85.25 88 CYS A O 1
ATOM 755 N N . GLU A 1 89 ? -1.263 -12.506 -5.493 1.00 87.38 89 GLU A N 1
ATOM 756 C CA . GLU A 1 89 ? -1.003 -13.161 -4.206 1.00 87.38 89 GLU A CA 1
ATOM 757 C C . GLU A 1 89 ? -0.251 -12.268 -3.203 1.00 87.38 89 GLU A C 1
ATOM 759 O O . GLU A 1 89 ? -0.393 -12.455 -1.990 1.00 87.38 89 GLU A O 1
ATOM 764 N N . LEU A 1 90 ? 0.513 -11.271 -3.674 1.00 83.56 90 LEU A N 1
ATOM 765 C CA . LEU A 1 90 ? 1.304 -10.383 -2.808 1.00 83.56 90 LEU A CA 1
ATOM 766 C C . LEU A 1 90 ? 0.430 -9.539 -1.873 1.00 83.56 90 LEU A C 1
ATOM 768 O O . LEU A 1 90 ? 0.817 -9.281 -0.732 1.00 83.56 90 LEU A O 1
ATOM 772 N N . ILE A 1 91 ? -0.736 -9.090 -2.344 1.00 85.94 91 ILE A N 1
ATOM 773 C CA . ILE A 1 91 ? -1.672 -8.291 -1.551 1.00 85.94 91 ILE A CA 1
ATOM 774 C C . ILE A 1 91 ? -3.081 -8.822 -1.736 1.00 85.94 91 ILE A C 1
ATOM 776 O O . ILE A 1 91 ? -3.663 -8.742 -2.815 1.00 85.94 91 ILE A O 1
ATOM 780 N N . LYS A 1 92 ? -3.674 -9.258 -0.625 1.00 87.69 92 LYS A N 1
ATOM 781 C CA . LYS A 1 92 ? -5.081 -9.638 -0.612 1.00 87.69 92 LYS A CA 1
ATOM 782 C C . LYS A 1 92 ? -5.987 -8.400 -0.639 1.00 87.69 92 LYS A C 1
ATOM 784 O O . LYS A 1 92 ? -5.682 -7.416 0.048 1.00 87.69 92 LYS A O 1
ATOM 789 N N . PRO A 1 93 ? -7.115 -8.435 -1.366 1.00 87.31 93 PRO A N 1
ATOM 790 C CA . PRO A 1 93 ? -8.016 -7.289 -1.492 1.00 87.31 93 PRO A CA 1
ATOM 791 C C . PRO A 1 93 ? -8.565 -6.807 -0.142 1.00 87.31 93 PRO A C 1
ATOM 793 O O . PRO A 1 93 ? -8.758 -5.610 0.059 1.00 87.31 93 PRO A O 1
ATOM 796 N N . GLU A 1 94 ? -8.740 -7.702 0.827 1.00 88.94 94 GLU A N 1
ATOM 797 C CA . GLU A 1 94 ? -9.242 -7.359 2.156 1.00 88.94 94 GLU A CA 1
ATOM 798 C C . GLU A 1 94 ? -8.279 -6.418 2.900 1.00 88.94 94 GLU A C 1
ATOM 800 O O . GLU A 1 94 ? -8.712 -5.539 3.646 1.00 88.94 94 GLU A O 1
ATOM 805 N N . PHE A 1 95 ? -6.965 -6.539 2.660 1.00 87.31 95 PHE A N 1
ATOM 806 C CA . PHE A 1 95 ? -5.980 -5.621 3.237 1.00 87.31 95 PHE A CA 1
ATOM 807 C C . PHE A 1 95 ? -6.079 -4.225 2.633 1.00 87.31 95 PHE 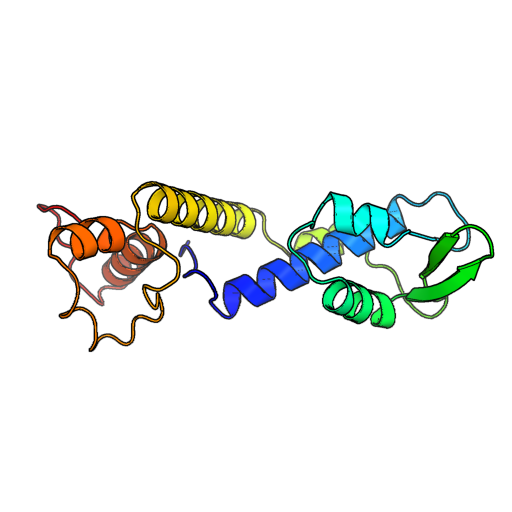A C 1
ATOM 809 O O . PHE A 1 95 ? -5.891 -3.250 3.358 1.00 87.31 95 PHE A O 1
ATOM 816 N N . CYS A 1 96 ? -6.405 -4.115 1.342 1.00 88.88 96 CYS A N 1
ATOM 817 C CA . CYS A 1 96 ? -6.659 -2.825 0.707 1.00 88.88 96 CYS A CA 1
ATOM 818 C C . CYS A 1 96 ? -7.854 -2.129 1.363 1.00 88.88 96 CYS A C 1
ATOM 820 O O . CYS A 1 96 ? -7.767 -0.944 1.676 1.00 88.88 96 CYS A O 1
ATOM 822 N N . CYS A 1 97 ? -8.935 -2.869 1.633 1.00 91.12 97 CYS A N 1
ATOM 823 C CA . CYS A 1 97 ? -10.095 -2.340 2.349 1.00 91.12 97 CYS A CA 1
ATOM 824 C C . CYS A 1 97 ? -9.722 -1.886 3.765 1.00 91.12 97 CYS A C 1
ATOM 826 O O . CYS A 1 97 ? -10.040 -0.764 4.146 1.00 91.12 97 CYS A O 1
ATOM 828 N N . ALA A 1 98 ? -8.988 -2.711 4.521 1.00 89.44 98 ALA A N 1
ATOM 829 C CA . ALA A 1 98 ? -8.548 -2.358 5.870 1.00 89.44 98 ALA A CA 1
ATOM 830 C C . ALA A 1 98 ? -7.638 -1.114 5.885 1.00 89.44 98 ALA A C 1
ATOM 832 O O . ALA A 1 98 ? -7.795 -0.239 6.737 1.00 89.44 98 ALA A O 1
ATOM 833 N N . TYR A 1 99 ? -6.715 -1.003 4.925 1.00 89.19 99 TYR A N 1
ATOM 834 C CA . TYR A 1 99 ? -5.856 0.170 4.767 1.00 89.19 99 TYR A CA 1
ATOM 835 C C . TYR A 1 99 ? -6.661 1.424 4.400 1.00 89.19 99 TYR A C 1
ATOM 837 O O . TYR A 1 99 ? -6.451 2.479 4.992 1.00 89.19 99 TYR A O 1
ATOM 845 N N . ALA A 1 100 ? -7.626 1.308 3.484 1.00 89.06 100 ALA A N 1
ATOM 846 C CA . ALA A 1 100 ? -8.500 2.417 3.111 1.00 89.06 100 ALA A CA 1
ATOM 847 C C . ALA A 1 100 ? -9.349 2.902 4.297 1.00 89.06 100 ALA A C 1
ATOM 849 O O . ALA A 1 100 ? -9.452 4.107 4.515 1.00 89.06 100 ALA A O 1
ATOM 850 N N . SER A 1 101 ? -9.899 1.984 5.102 1.00 90.31 101 SER A N 1
ATOM 851 C CA . SER A 1 101 ? -10.621 2.325 6.335 1.00 90.31 101 SER A CA 1
ATOM 852 C C . SER A 1 101 ? -9.734 3.070 7.332 1.00 90.31 101 SER A C 1
ATOM 854 O O . SER A 1 101 ? -10.171 4.069 7.901 1.00 90.31 101 SER A O 1
ATOM 856 N N . MET A 1 102 ? -8.486 2.624 7.509 1.00 90.88 102 MET A N 1
ATOM 857 C CA . MET A 1 102 ? -7.510 3.307 8.359 1.00 90.88 102 MET A CA 1
ATOM 858 C C . MET A 1 102 ? -7.229 4.726 7.850 1.00 90.88 102 MET A C 1
ATOM 860 O O . MET A 1 102 ? -7.364 5.674 8.614 1.00 90.88 102 MET A O 1
ATOM 864 N N . THR A 1 103 ? -6.878 4.901 6.572 1.00 87.81 103 THR A N 1
ATOM 865 C CA . THR A 1 103 ? -6.559 6.226 6.013 1.00 87.81 103 THR A CA 1
ATOM 866 C C . THR A 1 103 ? -7.762 7.169 6.029 1.00 87.81 103 THR A C 1
ATOM 868 O O . THR A 1 103 ? -7.601 8.358 6.292 1.00 87.81 103 THR A O 1
ATOM 871 N N . ALA A 1 104 ? -8.974 6.659 5.788 1.00 90.38 104 ALA A N 1
ATOM 872 C CA . ALA A 1 104 ? -10.194 7.456 5.875 1.00 90.38 104 ALA A CA 1
ATOM 873 C C . ALA A 1 104 ? -10.454 7.950 7.306 1.00 90.38 104 ALA A C 1
ATOM 875 O O . ALA A 1 104 ? -10.793 9.115 7.494 1.00 90.38 104 ALA A O 1
ATOM 876 N N . ALA A 1 105 ? -10.274 7.089 8.311 1.00 87.88 105 ALA A N 1
ATOM 877 C CA . ALA A 1 105 ? -10.411 7.487 9.708 1.00 87.88 105 ALA A CA 1
ATOM 878 C C . ALA A 1 105 ? -9.300 8.452 10.144 1.00 87.88 105 ALA A C 1
ATOM 880 O O . ALA A 1 105 ? -9.591 9.460 10.774 1.00 87.88 105 ALA A O 1
ATOM 881 N N . GLU A 1 106 ? -8.052 8.202 9.743 1.00 85.50 106 GLU A N 1
ATOM 882 C CA . GLU A 1 106 ? -6.931 9.113 9.996 1.00 85.50 106 GLU A CA 1
ATOM 883 C C . GLU A 1 106 ? -7.204 10.515 9.429 1.00 85.50 106 GLU A C 1
ATOM 885 O O . GLU A 1 106 ? -6.950 11.511 10.100 1.00 85.50 106 GLU A O 1
ATOM 890 N N . GLN A 1 107 ? -7.760 10.606 8.217 1.00 87.25 107 GLN A N 1
ATOM 891 C CA . GLN A 1 107 ? -8.112 11.893 7.622 1.00 87.25 107 GLN A CA 1
ATOM 892 C C . GLN A 1 107 ? -9.237 12.595 8.391 1.00 87.25 107 GLN A C 1
ATOM 894 O O . GLN A 1 107 ? -9.106 13.779 8.671 1.00 87.25 107 GLN A O 1
ATOM 899 N N . ARG A 1 108 ? -10.297 11.879 8.794 1.00 87.38 108 ARG A N 1
ATOM 900 C CA . ARG A 1 108 ? -11.383 12.463 9.607 1.00 87.38 108 ARG A CA 1
ATOM 901 C C . ARG A 1 108 ? -10.876 13.000 10.940 1.00 87.38 108 ARG A C 1
ATOM 903 O O . ARG A 1 108 ? -11.280 14.082 11.345 1.00 87.38 108 ARG A O 1
ATOM 910 N N . LEU A 1 109 ? -9.960 12.275 11.582 1.00 83.75 109 LEU A N 1
ATOM 911 C CA . LEU A 1 109 ? -9.324 12.734 12.813 1.00 83.75 109 LEU A CA 1
ATOM 912 C C . LEU A 1 109 ? -8.530 14.026 12.568 1.00 83.75 109 LEU A C 1
ATOM 914 O O . LEU A 1 109 ? -8.688 14.995 13.307 1.00 83.75 109 LEU A O 1
ATOM 918 N N . LYS A 1 110 ? -7.747 14.090 11.483 1.00 83.69 110 LYS A N 1
ATOM 919 C CA . LYS A 1 110 ? -7.035 15.318 11.090 1.00 83.69 110 LYS A CA 1
ATOM 920 C C . LYS A 1 110 ? -7.997 16.485 10.840 1.00 83.69 110 LYS A C 1
ATOM 922 O O . LYS A 1 110 ? -7.732 17.588 11.312 1.00 83.69 110 LYS A O 1
ATOM 927 N N . ASP A 1 111 ? -9.107 16.239 10.148 1.00 85.00 111 ASP A N 1
ATOM 928 C CA . ASP A 1 111 ? -10.119 17.253 9.824 1.00 85.00 111 ASP A CA 1
ATOM 929 C C . ASP A 1 111 ? -10.844 17.772 11.079 1.00 85.00 111 ASP A C 1
ATOM 931 O O . ASP A 1 111 ? -11.163 18.957 11.161 1.00 85.00 111 ASP A O 1
ATOM 935 N N . ALA A 1 112 ? -11.044 16.917 12.085 1.00 82.31 112 ALA A N 1
ATOM 936 C CA . ALA A 1 112 ? -11.610 17.289 13.382 1.00 82.31 112 ALA A CA 1
ATOM 937 C C . ALA A 1 112 ? -10.608 18.006 14.316 1.00 82.31 112 ALA A C 1
ATOM 939 O O . ALA A 1 112 ? -10.947 18.356 15.444 1.00 82.31 112 ALA A O 1
ATOM 940 N N . GLY A 1 113 ? -9.381 18.272 13.850 1.00 76.19 113 GLY A N 1
ATOM 941 C CA . GLY A 1 113 ? -8.349 18.990 14.603 1.00 76.19 113 GLY A CA 1
ATOM 942 C C . GLY A 1 113 ? -7.404 18.086 15.398 1.00 76.19 113 GLY A C 1
ATOM 943 O O . GLY A 1 113 ? -6.472 18.585 16.035 1.00 76.19 113 GLY A O 1
ATOM 944 N N . PHE A 1 114 ? -7.567 16.763 15.311 1.00 72.12 114 PHE A N 1
ATOM 945 C CA . PHE A 1 114 ? -6.679 15.789 15.939 1.00 72.12 114 PHE A CA 1
ATOM 946 C C . PHE A 1 114 ? -5.394 15.628 15.091 1.00 72.12 114 PHE A C 1
ATOM 948 O O . PHE A 1 114 ? -5.259 14.731 14.261 1.00 72.12 114 PHE A O 1
ATOM 955 N N . CYS A 1 115 ? -4.449 16.567 15.238 1.00 57.19 115 CYS A N 1
ATOM 956 C CA . CYS A 1 115 ? -3.176 16.611 14.497 1.00 57.19 115 CYS A CA 1
ATOM 957 C C . CYS A 1 115 ? -2.227 15.419 14.757 1.00 57.19 115 CYS A C 1
ATOM 959 O O . CYS A 1 115 ? -2.203 14.833 15.829 1.00 57.19 115 CYS A O 1
ATOM 961 N N . GLU A 1 116 ? -1.298 15.171 13.825 1.00 53.59 116 GLU A N 1
ATOM 962 C CA . GLU A 1 116 ? -0.222 14.145 13.858 1.00 53.59 116 GLU A CA 1
ATOM 963 C C . GLU A 1 116 ? 0.673 14.105 15.121 1.00 53.59 116 GLU A C 1
ATOM 965 O O . GLU A 1 116 ? 1.495 13.203 15.256 1.00 53.59 116 GLU A O 1
ATOM 970 N N . LYS A 1 117 ? 0.544 15.074 16.039 1.00 50.56 117 LYS A N 1
ATOM 971 C CA . LYS A 1 117 ? 1.272 15.126 17.318 1.00 50.56 117 LYS A CA 1
ATOM 972 C C . LYS A 1 117 ? 0.697 14.201 18.390 1.00 50.56 117 LYS A C 1
ATOM 974 O O . LYS A 1 117 ? 1.357 13.991 19.404 1.00 50.56 117 LYS A O 1
ATOM 979 N N . TYR A 1 118 ? -0.499 13.659 18.184 1.00 53.09 118 TYR A N 1
ATOM 980 C CA . TYR A 1 118 ? -1.010 12.581 19.017 1.00 53.09 118 TYR A CA 1
ATOM 981 C C . TYR A 1 118 ? -0.245 11.324 18.624 1.00 53.09 118 TYR A C 1
ATOM 983 O O . TYR A 1 118 ? -0.503 10.738 17.574 1.00 53.09 118 TYR A O 1
ATOM 991 N N . ASN A 1 119 ? 0.774 10.974 19.413 1.00 47.34 119 ASN A N 1
ATOM 992 C CA . ASN A 1 119 ? 1.495 9.717 19.273 1.00 47.34 119 ASN A CA 1
ATOM 993 C C . ASN A 1 119 ? 0.464 8.581 19.318 1.00 47.34 119 ASN A C 1
ATOM 995 O O . ASN A 1 119 ? 0.071 8.124 20.382 1.00 47.34 119 ASN A O 1
ATOM 999 N N . MET A 1 120 ? 0.047 8.104 18.145 1.00 50.72 120 MET A N 1
ATOM 1000 C CA . MET A 1 120 ? -0.840 6.946 17.979 1.00 50.72 120 MET A CA 1
ATOM 1001 C C . MET A 1 120 ? -0.143 5.626 18.370 1.00 50.72 120 MET A C 1
ATOM 1003 O O . MET A 1 120 ? -0.692 4.541 18.171 1.00 50.72 120 MET A O 1
ATOM 1007 N N . ASN A 1 121 ? 1.083 5.708 18.899 1.00 44.00 121 ASN A N 1
ATOM 1008 C CA . ASN A 1 121 ? 1.738 4.632 19.623 1.00 44.00 121 ASN A CA 1
ATOM 1009 C C . ASN A 1 121 ? 1.108 4.561 21.014 1.00 44.00 121 ASN A C 1
ATOM 1011 O O . ASN A 1 121 ? 1.599 5.163 21.962 1.00 44.00 121 ASN A O 1
ATOM 1015 N N . PHE A 1 122 ? -0.002 3.834 21.102 1.00 47.06 122 PHE A N 1
ATOM 1016 C CA . PHE A 1 122 ? -0.578 3.405 22.368 1.00 47.06 122 PHE A CA 1
ATOM 1017 C C . PHE A 1 122 ? 0.368 2.388 23.015 1.00 47.06 122 PHE A C 1
ATOM 1019 O O . PHE A 1 122 ? 0.194 1.180 22.847 1.00 47.06 122 PHE A O 1
ATOM 1026 N N . ASP A 1 123 ? 1.384 2.871 23.724 1.00 39.34 123 ASP A N 1
ATOM 1027 C CA . ASP A 1 123 ? 1.759 2.183 24.952 1.00 39.34 123 ASP A CA 1
ATOM 1028 C C . ASP A 1 123 ? 0.616 2.460 25.943 1.00 39.34 123 ASP A C 1
ATOM 1030 O O . ASP A 1 123 ? 0.182 3.604 26.099 1.00 39.34 123 ASP A O 1
ATOM 1034 N N . ASP A 1 124 ? 0.050 1.395 26.521 1.00 50.31 124 ASP A N 1
ATOM 1035 C CA . ASP A 1 124 ? -1.203 1.412 27.299 1.00 50.31 124 ASP A CA 1
ATOM 1036 C C . ASP A 1 124 ? -1.186 2.399 28.497 1.00 50.31 124 ASP A C 1
ATOM 1038 O O . ASP A 1 124 ? -2.242 2.727 29.034 1.00 50.31 124 ASP A O 1
ATOM 1042 N N . ASP A 1 125 ? -0.020 2.933 28.876 1.00 44.78 125 ASP A N 1
ATOM 1043 C CA . ASP A 1 125 ? 0.178 3.774 30.062 1.00 44.78 125 ASP A CA 1
ATOM 1044 C C . ASP A 1 125 ? -0.021 5.295 29.833 1.00 44.78 125 ASP A C 1
ATOM 1046 O O . ASP A 1 125 ? -0.160 6.041 30.804 1.00 44.78 125 ASP A O 1
ATOM 1050 N N . GLU A 1 126 ? -0.087 5.789 28.585 1.00 46.47 126 GLU A N 1
ATOM 1051 C CA . GLU A 1 126 ? -0.190 7.239 28.275 1.00 46.47 126 GLU A CA 1
ATOM 1052 C C . GLU A 1 126 ? -1.595 7.719 27.835 1.00 46.47 126 GLU A C 1
ATOM 1054 O O . GLU A 1 126 ? -1.764 8.855 27.393 1.00 46.47 126 GLU A O 1
ATOM 1059 N N . GLN A 1 127 ? -2.648 6.906 27.996 1.00 48.12 127 GLN A N 1
ATOM 1060 C CA . GLN A 1 127 ? -4.036 7.303 27.666 1.00 48.12 127 GLN A CA 1
ATOM 1061 C C . GLN A 1 127 ? -4.611 8.427 28.561 1.00 48.12 127 GLN A C 1
ATOM 1063 O O . GLN A 1 127 ? -5.635 9.025 28.229 1.00 48.12 127 GLN A O 1
ATOM 1068 N N . SER A 1 128 ? -3.975 8.746 29.694 1.00 43.53 128 SER A N 1
ATOM 1069 C CA . SER A 1 128 ? -4.552 9.637 30.717 1.00 43.53 128 SER A CA 1
ATOM 1070 C C . SER A 1 128 ? -4.365 11.141 30.474 1.00 43.53 128 SER A C 1
ATOM 1072 O O . SER A 1 128 ? -4.942 11.940 31.209 1.00 43.53 128 SER A O 1
ATOM 1074 N N . ASN A 1 129 ? -3.592 11.548 29.460 1.00 44.03 129 ASN A N 1
ATOM 1075 C CA . ASN A 1 129 ? -3.184 12.951 29.273 1.00 44.03 129 ASN A CA 1
ATOM 1076 C C . ASN A 1 129 ? -3.943 13.711 28.171 1.00 44.03 129 ASN A C 1
ATOM 1078 O O . ASN A 1 129 ? -3.561 14.823 27.797 1.00 44.03 129 ASN A O 1
ATOM 1082 N N . TYR A 1 130 ? -5.019 13.130 27.648 1.00 50.31 130 TYR A N 1
ATOM 1083 C CA . TYR A 1 130 ? -5.850 13.731 26.610 1.00 50.31 130 TYR A CA 1
ATOM 1084 C C . TYR A 1 130 ? -7.156 14.288 27.182 1.00 50.31 130 TYR A C 1
ATOM 1086 O O . TYR A 1 130 ? -7.664 13.788 28.186 1.00 50.31 130 TYR A O 1
ATOM 1094 N N . SER A 1 131 ? -7.706 15.342 26.560 1.00 53.66 131 SER A N 1
ATOM 1095 C CA . SER A 1 131 ? -9.030 15.835 26.952 1.00 53.66 131 SER A CA 1
ATOM 1096 C C . SER A 1 131 ? -10.076 14.722 26.767 1.00 53.66 131 SER A C 1
ATOM 1098 O O . SER A 1 131 ? -9.916 13.889 25.872 1.00 53.66 131 SER A O 1
ATOM 1100 N N . PRO A 1 132 ? -11.143 14.674 27.585 1.00 58.38 132 PRO A N 1
ATOM 1101 C CA . PRO A 1 132 ? -12.146 13.606 27.519 1.00 58.38 132 PRO A CA 1
ATOM 1102 C C . PRO A 1 132 ? -12.734 13.423 26.112 1.00 58.38 132 PRO A C 1
ATOM 1104 O O . PRO A 1 132 ? -12.816 12.306 25.619 1.00 58.38 132 PRO A O 1
ATOM 1107 N N . GLU A 1 133 ? -13.016 14.529 25.416 1.00 57.84 133 GLU A N 1
ATOM 1108 C CA . GLU A 1 133 ? -13.539 14.524 24.040 1.00 57.84 133 GLU A CA 1
ATOM 1109 C C . GLU A 1 133 ? -12.530 13.966 23.019 1.00 57.84 133 GLU A C 1
ATOM 1111 O O . GLU A 1 133 ? -12.911 13.384 22.006 1.00 57.84 133 GLU A O 1
ATOM 1116 N N . LEU A 1 134 ? -11.230 14.141 23.283 1.00 58.19 134 LEU A N 1
ATOM 1117 C CA . LEU A 1 134 ? -10.144 13.663 22.427 1.00 58.19 134 LEU A CA 1
ATOM 1118 C C . LEU A 1 134 ? -9.900 12.166 22.604 1.00 58.19 134 LEU A C 1
ATOM 1120 O O . LEU A 1 134 ? -9.565 11.481 21.641 1.00 58.19 134 LEU A O 1
ATOM 1124 N N . ASN A 1 135 ? -10.112 11.652 23.814 1.00 65.75 135 ASN A N 1
ATOM 1125 C CA . ASN A 1 135 ? -10.102 10.219 24.069 1.00 65.75 135 ASN A CA 1
ATOM 1126 C C . ASN A 1 135 ? -11.292 9.525 23.393 1.00 65.75 135 ASN A C 1
ATOM 1128 O O . ASN A 1 135 ? -11.088 8.499 22.750 1.00 65.75 135 ASN A O 1
ATOM 1132 N N . ASP A 1 136 ? -12.493 10.102 23.453 1.00 71.12 136 ASP A N 1
ATOM 1133 C CA . ASP A 1 136 ? -13.703 9.478 22.905 1.00 71.12 136 ASP A CA 1
ATOM 1134 C C . ASP A 1 136 ? -13.630 9.258 21.381 1.00 71.12 136 ASP A C 1
ATOM 1136 O O . ASP A 1 136 ? -13.838 8.141 20.902 1.00 71.12 136 ASP A O 1
ATOM 1140 N N . GLU A 1 137 ? -13.258 10.279 20.602 1.00 74.06 137 GLU A N 1
ATOM 1141 C CA . GLU A 1 137 ? -13.174 10.150 19.136 1.00 74.06 137 GLU A CA 1
ATOM 1142 C C . GLU A 1 137 ? -12.044 9.190 18.704 1.00 74.06 137 GLU A C 1
ATOM 1144 O O . GLU A 1 137 ? -12.176 8.415 17.752 1.00 74.06 137 GLU A O 1
ATOM 1149 N N . ILE A 1 138 ? -10.922 9.190 19.430 1.00 73.75 138 ILE A N 1
ATOM 1150 C CA . ILE A 1 138 ? -9.799 8.283 19.167 1.00 73.75 138 ILE A CA 1
ATOM 1151 C C . ILE A 1 138 ? -10.166 6.833 19.521 1.00 73.75 138 ILE A C 1
ATOM 1153 O O . ILE A 1 138 ? -9.773 5.907 18.803 1.00 73.75 138 ILE A O 1
ATOM 1157 N N . LEU A 1 139 ? -10.934 6.600 20.588 1.00 74.62 139 LEU A N 1
ATOM 1158 C CA . LEU A 1 139 ? -11.423 5.269 20.968 1.00 74.62 139 LEU A CA 1
ATOM 1159 C C . LEU A 1 139 ? -12.354 4.676 19.903 1.00 74.62 139 LEU A C 1
ATOM 1161 O O . LEU A 1 139 ? -12.279 3.477 19.626 1.00 74.62 139 LEU A O 1
ATOM 1165 N N . GLN A 1 140 ? -13.151 5.512 19.235 1.00 80.12 140 GLN A N 1
ATOM 1166 C CA . GLN A 1 140 ? -14.023 5.096 18.132 1.00 80.12 140 GLN A CA 1
ATOM 1167 C C . GLN A 1 140 ? -13.274 4.757 16.834 1.00 80.12 140 GLN A C 1
ATOM 1169 O O . GLN A 1 140 ? -13.858 4.198 15.897 1.00 80.12 140 GLN A O 1
ATOM 1174 N N . ALA A 1 141 ? -11.976 5.057 16.750 1.00 85.12 141 ALA A N 1
ATOM 1175 C CA . ALA A 1 141 ? -11.206 4.787 15.551 1.00 85.12 141 ALA A CA 1
ATOM 1176 C C . ALA A 1 141 ? -11.226 3.288 15.180 1.00 85.12 141 ALA A C 1
ATOM 1178 O O . ALA A 1 141 ? -11.182 2.408 16.048 1.00 85.12 141 ALA A O 1
ATOM 1179 N N . PRO A 1 142 ? -11.244 2.948 13.877 1.00 85.50 142 PRO A N 1
ATOM 1180 C CA . PRO A 1 142 ? -11.476 1.578 13.426 1.00 85.50 142 PRO A CA 1
ATOM 1181 C C . PRO A 1 142 ? -10.382 0.599 13.872 1.00 85.50 142 PRO A C 1
ATOM 1183 O O . PRO A 1 142 ? -10.654 -0.588 14.040 1.00 85.50 142 PRO A O 1
ATOM 1186 N N . TRP A 1 143 ? -9.149 1.061 14.091 1.00 85.06 143 TRP A N 1
ATOM 1187 C CA . TRP A 1 143 ? -8.071 0.223 14.631 1.00 85.06 143 TRP A CA 1
ATOM 1188 C C . TRP A 1 143 ? -8.287 -0.154 16.104 1.00 85.06 143 TRP A C 1
ATOM 1190 O O . TRP A 1 143 ? -7.898 -1.248 16.505 1.00 85.06 143 TRP A O 1
ATOM 1200 N N . ASN A 1 144 ? -8.958 0.691 16.889 1.00 83.38 144 ASN A N 1
ATOM 1201 C CA . ASN A 1 144 ? -9.275 0.422 18.292 1.00 83.38 144 ASN A CA 1
ATOM 1202 C C . ASN A 1 144 ? -10.509 -0.479 18.411 1.00 83.38 144 ASN A C 1
ATOM 1204 O O . ASN A 1 144 ? -10.447 -1.546 19.026 1.00 83.38 144 ASN A O 1
ATOM 1208 N N . THR A 1 145 ? -11.596 -0.124 17.725 1.00 84.56 145 THR A N 1
ATOM 1209 C CA . THR A 1 145 ? -12.858 -0.881 17.767 1.00 84.56 145 THR A CA 1
ATOM 1210 C C . THR A 1 145 ? -12.712 -2.290 17.188 1.00 84.56 145 THR A C 1
ATOM 1212 O O . THR A 1 145 ? -13.169 -3.264 17.791 1.00 84.56 145 THR A O 1
ATOM 1215 N N . THR A 1 146 ? -12.004 -2.458 16.060 1.00 85.56 146 THR A N 1
ATOM 1216 C CA . THR A 1 146 ? -11.786 -3.802 15.491 1.00 85.56 146 THR A C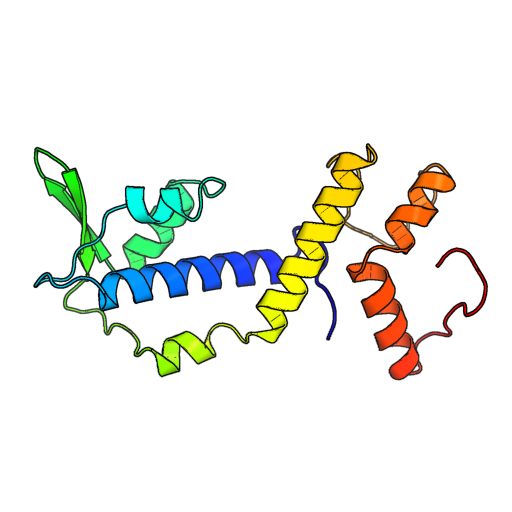A 1
ATOM 1217 C C . THR A 1 146 ? -10.868 -4.666 16.355 1.00 85.56 146 THR A C 1
ATOM 1219 O O . THR A 1 146 ? -11.099 -5.876 16.447 1.00 85.56 146 THR A O 1
ATOM 1222 N N . ARG A 1 147 ? -9.874 -4.078 17.036 1.00 84.31 147 ARG A N 1
ATOM 1223 C CA . ARG A 1 147 ? -9.014 -4.788 17.996 1.00 84.31 147 ARG A CA 1
ATOM 1224 C C . ARG A 1 147 ? -9.803 -5.232 19.229 1.00 84.31 147 ARG A C 1
ATOM 1226 O O . ARG A 1 147 ? -9.701 -6.402 19.608 1.00 84.31 147 ARG A O 1
ATOM 1233 N N . ALA A 1 148 ? -10.620 -4.349 19.805 1.00 83.69 148 ALA A N 1
ATOM 1234 C CA . ALA A 1 148 ? -11.484 -4.656 20.946 1.00 83.69 148 ALA A CA 1
ATOM 1235 C C . ALA A 1 148 ? -12.472 -5.787 20.618 1.00 83.69 148 ALA A C 1
ATOM 1237 O O . ALA A 1 148 ? -12.518 -6.799 21.321 1.00 83.69 148 ALA A O 1
ATOM 1238 N N . TYR A 1 149 ? -13.165 -5.685 19.481 1.00 84.00 149 TYR A N 1
ATOM 1239 C CA . TYR A 1 149 ? -14.109 -6.702 19.015 1.00 84.00 149 TYR A CA 1
ATOM 1240 C C . TYR A 1 149 ? -13.450 -8.072 18.801 1.00 84.00 149 TYR A C 1
ATOM 1242 O O . TYR A 1 149 ? -13.950 -9.099 19.263 1.00 84.00 149 TYR A O 1
ATOM 1250 N N . LEU A 1 150 ? -12.286 -8.114 18.141 1.00 85.81 150 LEU A N 1
ATOM 1251 C CA . LEU A 1 150 ? -11.554 -9.367 17.927 1.00 85.81 150 LEU A CA 1
ATOM 1252 C C . LEU A 1 150 ? -11.010 -9.959 19.230 1.00 85.81 150 LEU A C 1
ATOM 1254 O O . LEU A 1 150 ? -10.913 -11.182 19.350 1.00 85.81 150 LEU A O 1
ATOM 1258 N N . GLY A 1 151 ? -10.641 -9.116 20.192 1.00 83.12 151 GLY A N 1
ATOM 1259 C CA . GLY A 1 151 ? -10.260 -9.543 21.532 1.00 83.12 151 GLY A CA 1
ATOM 1260 C C . GLY A 1 151 ? -11.432 -10.162 22.298 1.00 83.12 151 GLY A C 1
ATOM 1261 O O . GLY A 1 151 ? -11.262 -11.219 22.909 1.00 83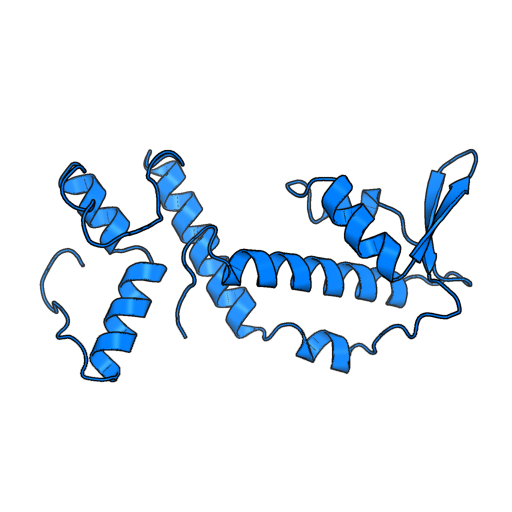.12 151 GLY A O 1
ATOM 1262 N N . ALA A 1 152 ? -12.624 -9.573 22.185 1.00 85.62 152 ALA A N 1
ATOM 1263 C CA . ALA A 1 152 ? -13.845 -10.086 22.797 1.00 85.62 152 ALA A CA 1
ATOM 1264 C C . ALA A 1 152 ? -14.310 -11.413 22.180 1.00 85.62 152 ALA A C 1
ATOM 1266 O O . ALA A 1 152 ? -14.592 -12.355 22.917 1.00 85.62 152 ALA A O 1
ATOM 1267 N N . ILE A 1 153 ? -14.278 -11.554 20.847 1.00 87.56 153 ILE A N 1
ATOM 1268 C CA . ILE A 1 153 ? -14.560 -12.842 20.176 1.00 87.56 153 ILE A CA 1
ATOM 1269 C C . ILE A 1 153 ? -13.630 -13.952 20.683 1.00 87.56 153 ILE A C 1
ATOM 1271 O O . ILE A 1 153 ? -14.037 -15.102 20.814 1.00 87.56 153 ILE A O 1
ATOM 1275 N N . LYS A 1 154 ? -12.368 -13.619 20.968 1.00 86.56 154 LYS A N 1
ATOM 1276 C CA . LYS A 1 154 ? -11.369 -14.568 21.481 1.00 86.56 154 LYS A CA 1
ATOM 1277 C C . LYS A 1 154 ? -11.479 -14.806 22.993 1.00 86.56 154 LYS A C 1
ATOM 1279 O O . LYS A 1 154 ? -10.619 -15.489 23.543 1.00 86.56 154 LYS A O 1
ATOM 1284 N N . GLY A 1 155 ? -12.478 -14.224 23.661 1.00 82.62 155 GLY A N 1
ATOM 1285 C CA . GLY A 1 155 ? -12.705 -14.348 25.102 1.00 82.62 155 GLY A CA 1
ATOM 1286 C C . GLY A 1 155 ? -11.661 -13.645 25.972 1.00 82.62 155 GLY A C 1
ATOM 1287 O O . GLY A 1 155 ? -11.560 -13.952 27.154 1.00 82.62 155 GLY A O 1
ATOM 1288 N N . LYS A 1 156 ? -10.856 -12.733 25.408 1.00 76.94 156 LYS A N 1
ATOM 1289 C CA . LYS A 1 156 ? -9.793 -12.036 26.153 1.00 76.94 156 LYS A CA 1
ATOM 1290 C C . LYS A 1 156 ? -10.295 -10.816 26.923 1.00 76.94 156 LYS A C 1
ATOM 1292 O O . LYS A 1 156 ? -9.693 -10.465 27.930 1.00 76.94 156 LYS A O 1
ATOM 1297 N N . TYR A 1 157 ? -11.367 -10.183 26.449 1.00 77.44 157 TYR A N 1
ATOM 1298 C CA . TYR A 1 157 ? -11.929 -8.957 27.019 1.00 77.44 157 TYR A CA 1
ATOM 1299 C C . TYR A 1 157 ? -13.460 -8.989 26.948 1.00 77.44 157 TYR A C 1
ATOM 1301 O O . TYR A 1 157 ? -14.031 -9.703 26.124 1.00 77.44 157 TYR A O 1
ATOM 1309 N N . LEU A 1 158 ? -14.119 -8.191 27.785 1.00 76.69 158 LEU A N 1
ATOM 1310 C CA . LEU A 1 158 ? -15.539 -7.865 27.645 1.00 76.69 158 LEU A CA 1
ATOM 1311 C C . LEU A 1 158 ? -15.653 -6.529 26.902 1.00 76.69 158 LEU A C 1
ATOM 1313 O O . LEU A 1 158 ? -14.846 -5.634 27.142 1.00 76.69 158 LEU A O 1
ATOM 1317 N N . MET A 1 159 ? -16.623 -6.399 25.994 1.00 74.69 159 MET A N 1
ATOM 1318 C CA . MET A 1 159 ? -16.893 -5.119 25.330 1.00 74.69 159 MET A CA 1
ATOM 1319 C C . MET A 1 159 ? -17.908 -4.299 26.112 1.00 74.69 159 MET A C 1
ATOM 1321 O O . MET A 1 159 ? -18.883 -4.835 26.645 1.00 74.69 159 MET A O 1
ATOM 1325 N N . GLN A 1 160 ? -17.710 -2.987 26.098 1.00 75.25 160 GLN A N 1
ATOM 1326 C CA . GLN A 1 160 ? -18.739 -2.039 26.475 1.00 75.25 160 GLN A CA 1
ATOM 1327 C C . GLN A 1 160 ? -19.818 -2.023 25.382 1.00 75.25 160 GLN A C 1
ATOM 1329 O O . GLN A 1 160 ? -19.533 -1.799 24.213 1.00 75.25 160 GLN A O 1
ATOM 1334 N N . VAL A 1 161 ? -21.062 -2.349 25.750 1.00 74.19 161 VAL A N 1
ATOM 1335 C CA . VAL A 1 161 ? -22.205 -2.404 24.810 1.00 74.19 161 VAL A CA 1
ATOM 1336 C C . VAL A 1 161 ? -23.029 -1.110 24.853 1.00 74.19 161 VAL A C 1
ATOM 1338 O O . VAL A 1 161 ? -23.753 -0.797 23.913 1.00 74.19 161 VAL A O 1
ATOM 1341 N N . PHE A 1 162 ? -22.901 -0.341 25.939 1.00 72.44 162 PHE A N 1
ATOM 1342 C CA . PHE A 1 162 ? -23.582 0.935 26.150 1.00 72.44 162 PHE A CA 1
ATOM 1343 C C . PHE A 1 162 ? -22.550 2.002 26.546 1.00 72.44 162 PHE A C 1
ATOM 1345 O O . PHE A 1 162 ? -21.876 1.858 27.568 1.00 72.44 162 PHE A O 1
ATOM 1352 N N . GLY A 1 163 ? -22.411 3.059 25.744 1.00 69.62 163 GLY A N 1
ATOM 1353 C CA . GLY A 1 163 ? -21.397 4.103 25.924 1.00 69.62 163 GLY A CA 1
ATOM 1354 C C . GLY A 1 163 ? -21.045 4.807 24.613 1.00 69.62 163 GLY A C 1
ATOM 1355 O O . GLY A 1 163 ? -21.701 4.576 23.599 1.00 69.62 163 GLY A O 1
ATOM 1356 N N . ILE A 1 164 ? -20.019 5.664 24.649 1.00 62.25 164 ILE A N 1
ATOM 1357 C CA . ILE A 1 164 ? -19.513 6.416 23.484 1.00 62.25 164 ILE A CA 1
ATOM 1358 C C . ILE A 1 164 ? -18.478 5.592 22.677 1.00 62.25 164 ILE A C 1
ATOM 1360 O O . ILE A 1 164 ? -17.993 6.053 21.654 1.00 62.25 164 ILE A O 1
ATOM 1364 N N . GLY A 1 165 ? -18.197 4.334 23.027 1.00 51.81 165 GLY A N 1
ATOM 1365 C CA . GLY A 1 165 ? -17.326 3.447 22.244 1.00 51.81 165 GLY A CA 1
ATOM 1366 C C . GLY A 1 165 ? -17.368 2.013 22.731 1.00 51.81 165 GLY A C 1
ATOM 1367 O O . GLY A 1 165 ? -17.442 1.831 23.966 1.00 51.81 165 GLY A O 1
#

Radius of gyration: 20.77 Å; chains: 1; bounding box: 44×34×56 Å

Secondary structure (DSSP, 8-state):
-PPPPTT-HHHHHHHHHHHHHHHHHHHHH--SSS-EEEHHHHHHH-TTS-HHHHHHHHHHHEEEEE-SS-EEEEE-TT--PPPHHHHHHHS-HHHHHHHHHHHHHHHHHHHTT--TTS-----TT-GGGS-HHHHHHHHTSHHHHHHHHHHHHTTS-PPPSSS--